Protein AF-A0A3M1HXY4-F1 (afdb_monomer_lite)

Sequence (103 aa):
MSTSLRRIVKERSGQDVSRCQACLDCDVAVPDGEQDIPLGSLVQMVLYNDEEVLTCRTLWSDEVLRQARYACQRGLNIQAIMLALREEACKRGVMELQDERKR

Structure (mmCIF, N/CA/C/O backbone):
data_AF-A0A3M1HXY4-F1
#
_entry.id   AF-A0A3M1HXY4-F1
#
loop_
_atom_site.group_PDB
_atom_site.id
_atom_site.type_symbol
_atom_site.label_atom_id
_atom_site.label_alt_id
_atom_site.label_comp_id
_atom_site.label_asym_id
_atom_site.label_entity_id
_atom_site.label_seq_id
_atom_site.pdbx_PDB_ins_code
_atom_site.Cartn_x
_atom_site.Cartn_y
_atom_site.Cartn_z
_atom_site.occupancy
_atom_site.B_iso_or_equiv
_atom_site.auth_seq_id
_atom_site.auth_comp_id
_atom_site.auth_asym_id
_atom_site.auth_atom_id
_atom_site.pdbx_PDB_model_num
ATOM 1 N N . MET A 1 1 ? -8.944 3.735 21.153 1.00 50.88 1 MET A N 1
ATOM 2 C CA . MET A 1 1 ? -7.976 2.807 20.530 1.00 50.88 1 MET A CA 1
ATOM 3 C C . MET A 1 1 ? -7.974 3.092 19.039 1.00 50.88 1 MET A C 1
ATOM 5 O O . MET A 1 1 ? -9.031 2.964 18.434 1.00 50.88 1 MET A O 1
ATOM 9 N N . SER A 1 2 ? -6.857 3.568 18.480 1.00 73.31 2 SER A N 1
ATOM 10 C CA . SER A 1 2 ? -6.739 3.778 17.028 1.00 73.31 2 SER A CA 1
ATOM 11 C C . SER A 1 2 ? -6.789 2.422 16.315 1.00 73.31 2 SER A C 1
ATOM 13 O O . SER A 1 2 ? -6.265 1.433 16.829 1.00 73.31 2 SER A O 1
ATOM 15 N N . THR A 1 3 ? -7.466 2.349 15.170 1.00 88.81 3 THR A N 1
ATOM 16 C CA . THR A 1 3 ? -7.563 1.103 14.395 1.00 88.81 3 THR A CA 1
ATOM 17 C C . THR A 1 3 ? -6.254 0.884 13.638 1.00 88.81 3 THR A C 1
ATOM 19 O O . THR A 1 3 ? -5.754 1.810 13.004 1.00 88.81 3 THR A O 1
ATOM 22 N N . SER A 1 4 ? -5.697 -0.331 13.684 1.00 96.31 4 SER A N 1
ATOM 23 C CA . SER A 1 4 ? -4.438 -0.627 12.986 1.00 96.31 4 SER A CA 1
ATOM 24 C C . SER A 1 4 ? -4.587 -0.554 11.463 1.00 96.31 4 SER A C 1
ATOM 26 O O . SER A 1 4 ? -5.620 -0.986 10.942 1.00 96.31 4 SER A O 1
ATOM 28 N N . LEU A 1 5 ? -3.531 -0.166 10.748 1.00 97.62 5 LEU A N 1
ATOM 29 C CA . LEU A 1 5 ? -3.488 -0.117 9.285 1.00 97.62 5 LEU A CA 1
ATOM 30 C C . LEU A 1 5 ? -3.841 -1.461 8.642 1.00 97.62 5 LEU A C 1
ATOM 32 O O . LEU A 1 5 ? -4.637 -1.498 7.711 1.00 97.62 5 LEU A O 1
ATOM 36 N N . ARG A 1 6 ? -3.352 -2.585 9.186 1.00 97.31 6 ARG A N 1
ATOM 37 C CA . ARG A 1 6 ? -3.716 -3.934 8.703 1.00 97.31 6 ARG A CA 1
ATOM 38 C C . ARG A 1 6 ? -5.224 -4.163 8.691 1.00 97.31 6 ARG A C 1
ATOM 40 O O . ARG A 1 6 ? -5.773 -4.685 7.724 1.00 97.31 6 ARG A O 1
ATOM 47 N N . ARG A 1 7 ? -5.889 -3.781 9.785 1.00 97.56 7 ARG A N 1
ATOM 48 C CA . ARG A 1 7 ? -7.341 -3.915 9.931 1.00 97.56 7 ARG A CA 1
ATOM 49 C C . ARG A 1 7 ? -8.073 -2.994 8.961 1.00 97.56 7 ARG A C 1
ATOM 51 O O . ARG A 1 7 ? -8.973 -3.464 8.279 1.00 97.56 7 ARG A O 1
ATOM 58 N N . ILE A 1 8 ? -7.641 -1.741 8.854 1.00 97.81 8 ILE A N 1
ATOM 59 C CA . ILE A 1 8 ? -8.209 -0.767 7.915 1.00 97.81 8 ILE A CA 1
ATOM 60 C C . ILE A 1 8 ? -8.113 -1.272 6.474 1.00 97.81 8 ILE A C 1
ATOM 62 O O . ILE A 1 8 ? -9.113 -1.298 5.760 1.00 97.81 8 ILE A O 1
ATOM 66 N N . VAL A 1 9 ? -6.933 -1.736 6.062 1.00 98.31 9 VAL A N 1
ATOM 67 C CA . VAL A 1 9 ? -6.711 -2.296 4.727 1.00 98.31 9 VAL A CA 1
ATOM 68 C C . VAL A 1 9 ? -7.618 -3.500 4.495 1.00 98.31 9 VAL A C 1
ATOM 70 O O . VAL A 1 9 ? -8.296 -3.554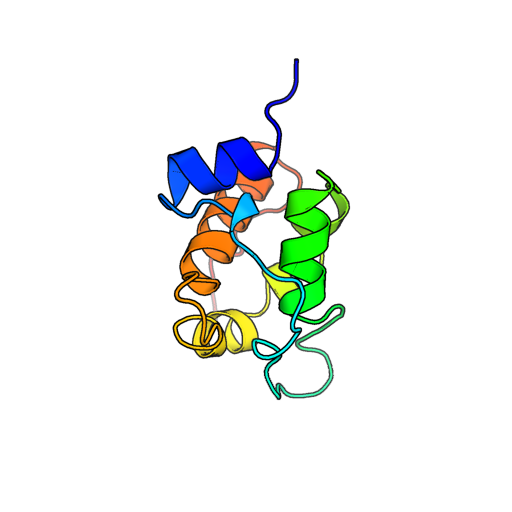 3.470 1.00 98.31 9 VAL A O 1
ATOM 73 N N . LYS A 1 10 ? -7.705 -4.428 5.453 1.00 98.19 10 LYS A N 1
ATOM 74 C CA . LYS A 1 10 ? -8.574 -5.604 5.341 1.00 98.19 10 LYS A CA 1
ATOM 75 C C . LYS A 1 10 ? -10.052 -5.235 5.211 1.00 98.19 10 LYS A C 1
ATOM 77 O O . LYS A 1 10 ? -10.735 -5.806 4.369 1.00 98.19 10 LYS A O 1
ATOM 82 N N . GLU A 1 11 ? -10.538 -4.286 6.005 1.00 97.88 11 GLU A N 1
ATOM 83 C CA . GLU A 1 11 ? -11.941 -3.854 5.988 1.00 97.88 11 GLU A CA 1
ATOM 84 C C . GLU A 1 11 ? -12.312 -3.101 4.704 1.00 97.88 11 GLU A C 1
ATOM 86 O O . GLU A 1 11 ? -13.395 -3.318 4.169 1.00 97.88 11 GLU A O 1
ATOM 91 N N . ARG A 1 12 ? -11.420 -2.247 4.188 1.00 96.94 12 ARG A N 1
ATOM 92 C CA . ARG A 1 12 ? -11.713 -1.379 3.033 1.00 96.94 12 ARG A CA 1
ATOM 93 C C . ARG A 1 12 ? -11.415 -2.021 1.680 1.00 96.94 12 ARG A C 1
ATOM 95 O O . ARG A 1 12 ? -12.126 -1.774 0.715 1.00 96.94 12 ARG A O 1
ATOM 102 N N . SER A 1 13 ? -10.362 -2.833 1.595 1.00 97.38 13 SER A N 1
ATOM 103 C CA . SER A 1 13 ? -9.898 -3.430 0.329 1.00 97.38 13 SER A CA 1
ATOM 104 C C . SER A 1 13 ? -10.152 -4.938 0.222 1.00 97.38 13 SER A C 1
ATOM 106 O O . SER A 1 13 ? -9.912 -5.537 -0.829 1.00 97.38 13 SER A O 1
ATOM 108 N N . GLY A 1 14 ? -10.556 -5.587 1.320 1.00 97.81 14 GLY A N 1
ATOM 109 C CA . GLY A 1 14 ? -10.627 -7.047 1.421 1.00 97.81 14 GLY A CA 1
ATOM 110 C C . GLY A 1 14 ? -9.260 -7.746 1.435 1.00 97.81 14 GLY A C 1
ATOM 111 O O . GLY A 1 14 ? -9.207 -8.972 1.528 1.00 97.81 14 GLY A O 1
ATOM 112 N N . GLN A 1 15 ? -8.149 -7.006 1.338 1.00 97.88 15 GLN A N 1
ATOM 113 C CA . GLN A 1 15 ? -6.803 -7.574 1.296 1.00 97.88 15 GLN A CA 1
ATOM 114 C C . GLN A 1 15 ? -6.281 -7.852 2.707 1.00 97.88 15 GLN A C 1
ATOM 116 O O . GLN A 1 15 ? -6.190 -6.957 3.545 1.00 97.88 15 GLN A O 1
ATOM 121 N N . ASP A 1 16 ? -5.883 -9.097 2.966 1.00 97.62 16 ASP A N 1
ATOM 122 C CA . ASP A 1 16 ? -5.211 -9.461 4.210 1.00 97.62 16 ASP A CA 1
ATOM 123 C C . ASP A 1 16 ? -3.691 -9.392 4.034 1.00 97.62 16 ASP A C 1
ATOM 125 O O . ASP A 1 16 ? -3.060 -10.329 3.539 1.00 97.62 16 ASP A O 1
ATOM 129 N N . VAL A 1 17 ? -3.098 -8.271 4.446 1.00 96.75 17 VAL A N 1
ATOM 130 C CA . VAL A 1 17 ? -1.654 -8.019 4.316 1.00 96.75 17 VAL A CA 1
ATOM 131 C C . VAL A 1 17 ? -0.786 -9.012 5.090 1.00 96.75 17 VAL A C 1
ATOM 133 O O . VAL A 1 17 ? 0.369 -9.193 4.715 1.00 96.75 17 VAL A O 1
ATOM 136 N N . SER A 1 18 ? -1.328 -9.718 6.097 1.00 96.75 18 SER A N 1
ATOM 137 C CA . SER A 1 18 ? -0.608 -10.787 6.823 1.00 96.75 18 SER A CA 1
ATOM 138 C C . SER A 1 18 ? -0.171 -11.944 5.922 1.00 96.75 18 SER A C 1
ATOM 140 O O . SER A 1 18 ? 0.713 -12.712 6.288 1.00 96.75 18 SER A O 1
ATOM 142 N N . ARG A 1 19 ? -0.747 -12.040 4.717 1.00 96.62 19 ARG A N 1
ATOM 143 C CA . ARG A 1 19 ? -0.366 -13.015 3.691 1.00 96.62 19 ARG A CA 1
ATOM 144 C C . ARG A 1 19 ? 0.890 -12.624 2.907 1.00 96.62 19 ARG A C 1
ATOM 146 O O . ARG A 1 19 ? 1.365 -13.431 2.108 1.00 96.62 19 ARG A O 1
ATOM 153 N N . CYS A 1 20 ? 1.405 -11.404 3.070 1.00 97.31 20 CYS A N 1
ATOM 154 C CA . CYS A 1 20 ? 2.629 -10.980 2.400 1.00 97.31 20 CYS A CA 1
ATOM 155 C C . CYS A 1 20 ? 3.819 -11.815 2.891 1.00 97.31 20 CYS A C 1
ATOM 157 O O . CYS A 1 20 ? 4.025 -11.971 4.089 1.00 97.31 20 CYS A O 1
ATOM 159 N N . GLN A 1 21 ? 4.622 -12.321 1.954 1.00 96.44 21 GLN A N 1
ATOM 160 C CA . GLN A 1 21 ? 5.784 -13.170 2.244 1.00 96.44 21 GLN A CA 1
ATOM 161 C C . GLN A 1 21 ? 7.114 -12.402 2.242 1.00 96.44 21 GLN A C 1
ATOM 163 O O . GLN A 1 21 ? 8.167 -13.027 2.220 1.00 96.44 21 GLN A O 1
ATOM 168 N N . ALA A 1 22 ? 7.076 -11.064 2.208 1.00 96.31 22 ALA A N 1
ATOM 169 C CA . ALA A 1 22 ? 8.266 -10.205 2.188 1.00 96.31 22 ALA A CA 1
ATOM 170 C C . ALA A 1 22 ? 9.281 -10.549 1.070 1.00 96.31 22 ALA A C 1
ATOM 172 O O . ALA A 1 22 ? 10.484 -10.403 1.239 1.00 96.31 22 ALA A O 1
ATOM 173 N N . CYS A 1 23 ? 8.792 -11.002 -0.088 1.00 96.75 23 CYS A N 1
ATOM 174 C CA . CYS A 1 23 ? 9.620 -11.380 -1.236 1.00 96.75 23 CYS A CA 1
ATOM 175 C C . CYS A 1 23 ? 10.189 -10.202 -2.032 1.00 96.75 23 CYS A C 1
ATOM 177 O O . CYS A 1 23 ? 11.119 -10.399 -2.798 1.00 96.75 23 CYS A O 1
ATOM 179 N N . LEU A 1 24 ? 9.583 -9.015 -1.913 1.00 95.56 24 LEU A N 1
ATOM 180 C CA . LEU A 1 24 ? 9.906 -7.797 -2.676 1.00 95.56 24 LEU A CA 1
ATOM 181 C C . LEU A 1 24 ? 9.675 -7.868 -4.203 1.00 95.56 24 LEU A C 1
ATOM 183 O O . LEU A 1 24 ? 9.752 -6.850 -4.874 1.00 95.56 24 LEU A O 1
ATOM 187 N N . ASP A 1 25 ? 9.242 -9.011 -4.746 1.00 96.50 25 ASP A N 1
ATOM 188 C CA . ASP A 1 25 ? 8.887 -9.182 -6.176 1.00 96.50 25 ASP A CA 1
ATOM 189 C C . ASP A 1 25 ? 7.806 -8.225 -6.726 1.00 96.50 25 ASP A C 1
ATOM 191 O O . ASP A 1 25 ? 7.517 -8.235 -7.920 1.00 96.50 25 ASP A O 1
ATOM 195 N N . CYS A 1 26 ? 7.141 -7.455 -5.864 1.00 97.19 26 CYS A N 1
ATOM 196 C CA . CYS A 1 26 ? 6.142 -6.471 -6.261 1.00 97.19 26 CYS A CA 1
ATOM 197 C C . CYS A 1 26 ? 6.708 -5.075 -6.527 1.00 97.19 26 CYS A C 1
ATOM 199 O O . CYS A 1 26 ? 5.929 -4.170 -6.815 1.00 97.19 26 CYS A O 1
ATOM 201 N N . ASP A 1 27 ? 8.010 -4.869 -6.372 1.00 95.94 27 ASP A N 1
ATOM 202 C CA . ASP A 1 27 ? 8.610 -3.569 -6.635 1.00 95.94 27 ASP A CA 1
ATOM 203 C C . ASP A 1 27 ? 8.535 -3.229 -8.129 1.00 95.94 27 ASP A C 1
ATOM 205 O O . ASP A 1 27 ? 8.682 -4.085 -9.002 1.00 95.94 27 ASP A O 1
ATOM 209 N N . VAL A 1 28 ? 8.250 -1.960 -8.415 1.00 94.19 28 VAL A N 1
ATOM 210 C CA . VAL A 1 28 ? 8.001 -1.452 -9.767 1.00 94.19 28 VAL A CA 1
ATOM 211 C C . VAL A 1 28 ? 9.074 -0.445 -10.154 1.00 94.19 28 VAL A C 1
ATOM 213 O O . VAL A 1 28 ? 9.576 0.303 -9.317 1.00 94.19 28 VAL A O 1
ATOM 216 N N . ALA A 1 29 ? 9.421 -0.421 -11.438 1.00 93.50 29 ALA A N 1
ATOM 217 C CA . ALA A 1 29 ? 10.299 0.599 -11.988 1.00 93.50 29 ALA A CA 1
ATOM 218 C C . ALA A 1 29 ? 9.453 1.811 -12.395 1.00 93.50 29 ALA A C 1
ATOM 220 O O . ALA A 1 29 ? 8.687 1.758 -13.361 1.00 93.50 29 ALA A O 1
ATOM 221 N N . VAL A 1 30 ? 9.591 2.898 -11.645 1.00 93.38 30 VAL A N 1
ATOM 222 C CA . VAL A 1 30 ? 8.951 4.191 -11.916 1.00 93.38 30 VAL A CA 1
ATOM 223 C C . VAL A 1 30 ? 10.022 5.273 -12.079 1.00 93.38 30 VAL A C 1
ATOM 225 O O . VAL A 1 30 ? 11.142 5.076 -11.602 1.00 93.38 30 VAL A O 1
ATOM 228 N N . PRO A 1 31 ? 9.723 6.393 -12.762 1.00 92.50 31 PRO A N 1
ATOM 229 C CA . PRO A 1 31 ? 10.651 7.514 -12.868 1.00 92.50 31 PRO A CA 1
ATOM 230 C C . PRO A 1 31 ? 11.143 8.023 -11.508 1.00 92.50 31 PRO A C 1
ATOM 232 O O . PRO A 1 31 ? 10.442 7.938 -10.494 1.00 92.50 31 PRO A O 1
ATOM 235 N N . ASP A 1 32 ? 12.338 8.612 -11.509 1.00 88.12 32 ASP A N 1
ATOM 236 C CA . ASP A 1 32 ? 12.903 9.246 -10.321 1.00 88.12 32 ASP A CA 1
ATOM 237 C C . ASP A 1 32 ? 11.948 10.309 -9.768 1.00 88.12 32 ASP A C 1
ATOM 239 O O . ASP A 1 32 ? 11.416 11.146 -10.498 1.00 88.12 32 ASP A O 1
ATOM 243 N N . GLY A 1 33 ? 11.747 10.282 -8.452 1.00 91.25 33 GLY A N 1
ATOM 244 C CA . GLY A 1 33 ? 10.850 11.206 -7.764 1.00 91.25 33 GLY A CA 1
ATOM 245 C C . GLY A 1 33 ? 9.411 10.713 -7.612 1.00 91.25 33 GLY A C 1
ATOM 246 O O . GLY A 1 33 ? 8.701 11.283 -6.796 1.00 91.25 33 GLY A O 1
ATOM 247 N N . GLU A 1 34 ? 8.988 9.629 -8.266 1.00 93.94 34 GLU A N 1
ATOM 248 C CA . GLU A 1 34 ? 7.656 9.038 -8.027 1.00 93.94 34 GLU A CA 1
ATOM 249 C C . GLU A 1 34 ? 7.613 8.190 -6.745 1.00 93.94 34 GLU A C 1
ATOM 251 O O . GLU A 1 34 ? 6.584 8.066 -6.085 1.00 93.94 34 GLU A O 1
ATOM 256 N N . GLN A 1 35 ? 8.758 7.636 -6.349 1.00 95.12 35 GLN A N 1
ATOM 257 C CA . GLN A 1 35 ? 8.869 6.700 -5.236 1.00 95.12 35 GLN A CA 1
ATOM 258 C C . GLN A 1 35 ? 9.898 7.186 -4.210 1.00 95.12 35 GLN A C 1
ATOM 260 O O . GLN A 1 35 ? 10.946 7.734 -4.557 1.00 95.12 35 GLN A O 1
ATOM 265 N N . ASP A 1 36 ? 9.587 7.032 -2.930 1.00 96.50 36 ASP A N 1
ATOM 266 C CA . ASP A 1 36 ? 10.498 7.220 -1.790 1.00 96.50 36 ASP A CA 1
ATOM 267 C C . ASP A 1 36 ? 10.761 5.908 -1.037 1.00 96.50 36 ASP A C 1
ATOM 269 O O . ASP A 1 36 ? 11.841 5.732 -0.477 1.00 96.50 36 ASP A O 1
ATOM 273 N N . ILE A 1 37 ? 9.823 4.959 -1.097 1.00 97.19 37 ILE A N 1
ATOM 274 C CA . ILE A 1 37 ? 9.948 3.603 -0.566 1.00 97.19 37 ILE A CA 1
ATOM 275 C C . ILE A 1 37 ? 9.409 2.580 -1.581 1.00 97.19 37 ILE A C 1
ATOM 277 O O . ILE A 1 37 ? 8.422 2.846 -2.252 1.00 97.19 37 ILE A O 1
ATOM 281 N N . PRO A 1 38 ? 9.997 1.384 -1.715 1.00 97.19 38 PRO A N 1
ATOM 282 C CA . PRO A 1 38 ? 9.435 0.344 -2.580 1.00 97.19 38 PRO A CA 1
ATOM 283 C C . PRO A 1 38 ? 8.063 -0.174 -2.128 1.00 97.19 38 PRO A C 1
ATOM 285 O O . PRO A 1 38 ? 7.724 -0.109 -0.943 1.00 97.19 38 PRO A O 1
ATOM 288 N N . LEU A 1 39 ? 7.277 -0.735 -3.057 1.00 97.75 39 LEU A N 1
ATOM 289 C CA . LEU A 1 39 ? 5.955 -1.308 -2.758 1.00 97.75 39 LEU A CA 1
ATOM 290 C C . LEU A 1 39 ? 6.043 -2.445 -1.733 1.00 97.75 39 LEU A C 1
ATOM 292 O O . LEU A 1 39 ? 5.178 -2.562 -0.862 1.00 97.75 39 LEU A O 1
ATOM 296 N N . GLY A 1 40 ? 7.099 -3.259 -1.795 1.00 97.56 40 GLY A N 1
ATOM 297 C CA . GLY A 1 40 ? 7.376 -4.279 -0.790 1.00 97.56 40 GLY A CA 1
ATOM 298 C C . GLY A 1 40 ? 7.515 -3.675 0.608 1.00 97.56 40 GLY A C 1
ATOM 299 O O . GLY A 1 40 ? 6.865 -4.143 1.547 1.00 97.56 40 GLY A O 1
ATOM 300 N N . SER A 1 41 ? 8.290 -2.594 0.732 1.00 97.94 41 SER A N 1
ATOM 301 C CA . SER A 1 41 ? 8.478 -1.855 1.986 1.00 97.94 41 SER A CA 1
ATOM 302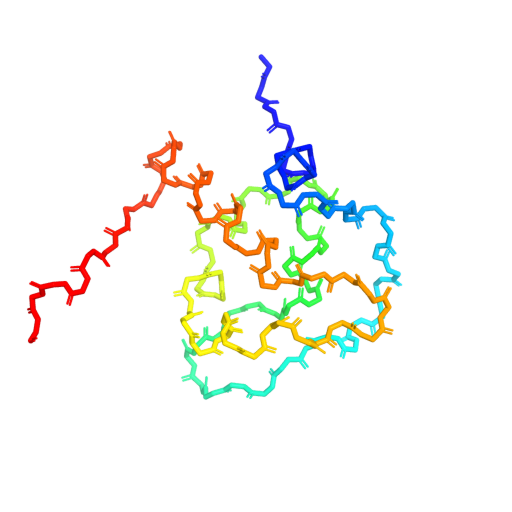 C C . SER A 1 41 ? 7.187 -1.201 2.473 1.00 97.94 41 SER A C 1
ATOM 304 O O . SER A 1 41 ? 6.865 -1.328 3.651 1.00 97.94 41 SER A O 1
ATOM 306 N N . LEU A 1 42 ? 6.397 -0.596 1.578 1.00 98.44 42 LEU A N 1
ATOM 307 C CA . LEU A 1 42 ? 5.075 -0.042 1.897 1.00 98.44 42 LEU A CA 1
ATOM 308 C C . LEU A 1 42 ? 4.183 -1.101 2.563 1.00 98.44 42 LEU A C 1
ATOM 310 O O . LEU A 1 42 ? 3.603 -0.856 3.620 1.00 98.44 42 LEU A O 1
ATOM 314 N N . VAL A 1 43 ? 4.113 -2.314 2.001 1.00 98.31 43 VAL A N 1
ATOM 315 C CA . VAL A 1 43 ? 3.326 -3.411 2.593 1.00 98.31 43 VAL A CA 1
ATOM 316 C C . VAL A 1 43 ? 3.889 -3.854 3.949 1.00 98.31 43 VAL A C 1
ATOM 318 O O . VAL A 1 43 ? 3.112 -4.148 4.860 1.00 98.31 43 VAL A O 1
ATOM 321 N N . GLN A 1 44 ? 5.215 -3.886 4.120 1.00 98.12 44 GLN A N 1
ATOM 322 C CA . GLN A 1 44 ? 5.828 -4.195 5.418 1.00 98.12 44 GLN A CA 1
ATOM 323 C C . GLN A 1 44 ? 5.511 -3.123 6.473 1.00 98.12 44 GLN A C 1
ATOM 325 O O . GLN A 1 44 ? 5.153 -3.468 7.595 1.00 98.12 44 GLN A O 1
ATOM 330 N N . MET A 1 45 ? 5.542 -1.837 6.124 1.00 98.31 45 MET A N 1
ATOM 331 C CA . MET A 1 45 ? 5.164 -0.750 7.039 1.00 98.31 45 MET A CA 1
ATOM 332 C C . MET A 1 45 ? 3.712 -0.890 7.510 1.00 98.31 45 MET A C 1
ATOM 334 O O . MET A 1 45 ? 3.434 -0.848 8.709 1.00 98.31 45 MET A O 1
ATOM 338 N N . VAL A 1 46 ? 2.785 -1.203 6.597 1.00 98.25 46 VAL A N 1
ATOM 339 C CA . VAL A 1 46 ? 1.391 -1.519 6.959 1.00 98.25 46 VAL A CA 1
ATOM 340 C C . VAL A 1 46 ? 1.326 -2.706 7.926 1.00 98.25 46 VAL A C 1
ATOM 342 O O . VAL A 1 46 ? 0.553 -2.677 8.888 1.00 98.25 46 VAL A O 1
ATOM 345 N N . LEU A 1 47 ? 2.130 -3.752 7.698 1.00 97.25 47 LEU A N 1
ATOM 346 C CA . LEU A 1 47 ? 2.197 -4.928 8.568 1.00 97.25 47 LEU A CA 1
ATOM 347 C C . LEU A 1 47 ? 2.668 -4.605 9.988 1.00 97.25 47 LEU A C 1
ATOM 349 O O . LEU A 1 47 ? 2.116 -5.165 10.943 1.00 97.25 47 LEU A O 1
ATOM 353 N N . TYR A 1 48 ? 3.642 -3.706 10.113 1.00 97.44 48 TYR A N 1
ATOM 354 C CA . TYR A 1 48 ? 4.176 -3.223 11.387 1.00 97.44 48 TYR A CA 1
ATOM 355 C C . TYR A 1 48 ? 3.348 -2.096 12.011 1.00 97.44 48 TYR A C 1
ATOM 357 O O . TYR A 1 48 ? 3.660 -1.657 13.114 1.00 97.44 48 TYR A O 1
ATOM 365 N N . ASN A 1 49 ? 2.245 -1.698 11.367 1.00 97.56 49 ASN A N 1
ATOM 366 C CA . ASN A 1 49 ? 1.415 -0.572 11.787 1.00 97.56 49 ASN A CA 1
ATOM 367 C C . ASN A 1 49 ? 2.202 0.746 11.878 1.00 97.56 49 ASN A C 1
ATOM 369 O O . ASN A 1 49 ? 1.966 1.555 12.774 1.00 97.56 49 ASN A O 1
ATOM 373 N N . ASP A 1 50 ? 3.139 0.931 10.957 1.00 97.62 50 ASP A N 1
ATOM 374 C CA . ASP A 1 50 ? 3.909 2.155 10.820 1.00 97.62 50 ASP A CA 1
ATOM 375 C C . ASP A 1 50 ? 3.090 3.187 10.034 1.00 97.62 50 ASP A C 1
ATOM 377 O O . ASP A 1 50 ? 2.786 2.998 8.854 1.00 97.62 50 ASP A O 1
ATOM 381 N N . GLU A 1 51 ? 2.669 4.250 10.721 1.00 96.00 51 GLU A N 1
ATOM 382 C CA . GLU A 1 51 ? 1.782 5.273 10.165 1.00 96.00 51 GLU A CA 1
ATOM 383 C C . GLU A 1 51 ? 2.497 6.265 9.240 1.00 96.00 51 GLU A C 1
ATOM 385 O O . GLU A 1 51 ? 1.811 6.956 8.485 1.00 96.00 51 GLU A O 1
ATOM 390 N N . GLU A 1 52 ? 3.838 6.284 9.202 1.00 96.19 52 GLU A N 1
ATOM 391 C CA . GLU A 1 52 ? 4.600 7.109 8.247 1.00 96.19 52 GLU A CA 1
ATOM 392 C C . GLU A 1 52 ? 4.273 6.746 6.788 1.00 96.19 52 GLU A C 1
ATOM 394 O O . GLU A 1 52 ? 4.363 7.575 5.883 1.00 96.19 52 GLU A O 1
ATOM 399 N N . VAL A 1 53 ? 3.784 5.524 6.549 1.00 97.56 53 VAL A N 1
ATOM 400 C CA . VAL A 1 53 ? 3.329 5.082 5.226 1.00 97.56 53 VAL A CA 1
ATOM 401 C C . VAL A 1 53 ? 2.172 5.922 4.671 1.00 97.56 53 VAL A C 1
ATOM 403 O O . VAL A 1 53 ? 1.988 5.980 3.460 1.00 97.56 53 VAL A O 1
ATOM 406 N N . LEU A 1 54 ? 1.377 6.577 5.527 1.00 97.38 54 LEU A N 1
ATOM 407 C CA . LEU A 1 54 ? 0.215 7.369 5.106 1.00 97.38 54 LEU A CA 1
ATOM 408 C C . LEU A 1 54 ? 0.601 8.680 4.406 1.00 97.38 54 LEU A C 1
ATOM 410 O O . LEU A 1 54 ? -0.229 9.274 3.714 1.00 97.38 54 LEU A O 1
ATOM 414 N N . THR A 1 55 ? 1.843 9.130 4.569 1.00 96.00 55 THR A N 1
ATOM 415 C CA . THR A 1 55 ? 2.352 10.388 4.007 1.00 96.00 55 THR A CA 1
ATOM 416 C C . THR A 1 55 ? 3.487 10.184 3.011 1.00 96.00 55 THR A C 1
ATOM 418 O O . THR A 1 55 ? 3.941 11.158 2.412 1.00 96.00 55 THR A O 1
ATOM 421 N N . CYS A 1 56 ? 3.939 8.944 2.794 1.00 96.62 56 CYS A N 1
ATOM 422 C CA . CYS A 1 56 ? 5.038 8.675 1.873 1.00 96.62 56 CYS A CA 1
ATOM 423 C C . CYS A 1 56 ? 4.647 8.984 0.423 1.00 96.62 56 CYS A C 1
ATOM 425 O O . CYS A 1 56 ? 3.519 8.747 -0.019 1.00 96.62 56 CYS A O 1
ATOM 427 N N . ARG A 1 57 ? 5.602 9.492 -0.353 1.00 96.38 57 ARG A N 1
ATOM 428 C CA . ARG A 1 57 ? 5.395 9.892 -1.751 1.00 96.38 57 ARG A CA 1
ATOM 429 C C . ARG A 1 57 ? 4.912 8.731 -2.614 1.00 96.38 57 ARG A C 1
ATOM 431 O O . ARG A 1 57 ? 4.024 8.906 -3.4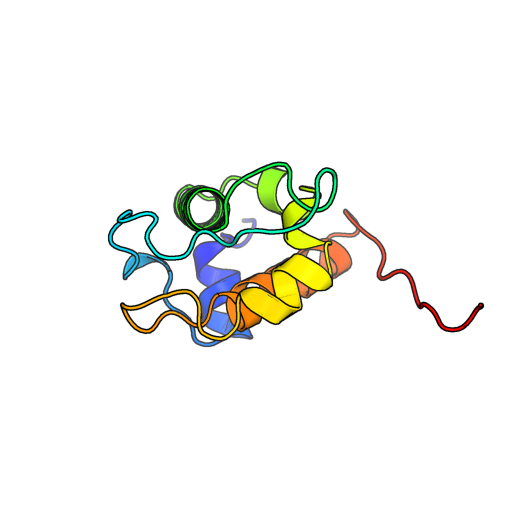41 1.00 96.38 57 ARG A O 1
ATOM 438 N N . THR A 1 58 ? 5.432 7.537 -2.349 1.00 97.44 58 THR A N 1
ATOM 439 C CA . THR A 1 58 ? 5.044 6.289 -3.020 1.00 97.44 58 THR A CA 1
ATOM 440 C C . THR A 1 58 ? 3.544 6.035 -2.942 1.00 97.44 58 THR A C 1
ATOM 442 O O . THR A 1 58 ? 2.931 5.656 -3.939 1.00 97.44 58 THR A O 1
ATOM 445 N N . LEU A 1 59 ? 2.929 6.256 -1.772 1.00 97.75 59 LEU A N 1
ATOM 446 C CA . LEU A 1 59 ? 1.495 6.050 -1.595 1.00 97.75 59 LEU A CA 1
ATOM 447 C C . LEU A 1 59 ? 0.686 6.993 -2.494 1.00 97.75 59 LEU A C 1
ATOM 449 O O . LEU A 1 59 ? -0.363 6.595 -3.005 1.00 97.75 59 LEU A O 1
ATOM 453 N N . TRP A 1 60 ? 1.180 8.212 -2.708 1.00 96.81 60 TRP A N 1
ATOM 454 C CA . TRP A 1 60 ? 0.494 9.303 -3.406 1.00 96.81 60 TRP A CA 1
ATOM 455 C C . TRP A 1 60 ? 0.867 9.456 -4.886 1.00 96.81 60 TRP A C 1
ATOM 457 O O . TRP A 1 60 ? 0.198 10.207 -5.586 1.00 96.81 60 TRP A O 1
ATOM 467 N N . SER A 1 61 ? 1.839 8.698 -5.396 1.00 96.69 61 SER A N 1
ATOM 468 C CA . SER A 1 61 ? 2.149 8.658 -6.830 1.00 96.69 61 SER A CA 1
ATOM 469 C C . SER A 1 61 ? 1.091 7.882 -7.616 1.00 96.69 61 SER A C 1
ATOM 471 O O . SER A 1 61 ? 0.803 6.712 -7.336 1.00 96.69 61 SER A O 1
ATOM 473 N N . ASP A 1 62 ? 0.512 8.524 -8.629 1.00 95.75 62 ASP A N 1
ATOM 474 C CA . ASP A 1 62 ? -0.439 7.880 -9.537 1.00 95.75 62 ASP A CA 1
ATOM 475 C C . ASP A 1 62 ? 0.241 6.913 -10.506 1.00 95.75 62 ASP A C 1
ATOM 477 O O . ASP A 1 62 ? -0.348 5.895 -10.879 1.00 95.75 62 ASP A O 1
ATOM 481 N N . GLU A 1 63 ? 1.504 7.163 -10.851 1.00 96.00 63 GLU A N 1
ATOM 482 C CA . GLU A 1 63 ? 2.285 6.243 -11.670 1.00 96.00 63 GLU A CA 1
ATOM 483 C C . GLU A 1 63 ? 2.586 4.946 -10.905 1.00 96.00 63 GLU A C 1
ATOM 485 O O . GLU A 1 63 ? 2.352 3.851 -11.428 1.00 96.00 63 GLU A O 1
ATOM 490 N N . VAL A 1 64 ? 2.980 5.040 -9.629 1.00 97.56 64 VAL A N 1
ATOM 491 C CA . VAL A 1 64 ? 3.118 3.862 -8.754 1.00 97.56 64 VAL A CA 1
ATOM 492 C C . VAL A 1 64 ? 1.775 3.139 -8.613 1.00 97.56 64 VAL A C 1
ATOM 494 O O . VAL A 1 64 ? 1.703 1.919 -8.792 1.00 97.56 64 VAL A O 1
ATOM 497 N N . LEU A 1 65 ? 0.688 3.873 -8.345 1.00 97.88 65 LEU A N 1
ATOM 498 C CA . LEU A 1 65 ? -0.652 3.298 -8.187 1.00 97.88 65 LEU A CA 1
ATOM 499 C C . LEU A 1 65 ? -1.104 2.526 -9.436 1.00 97.88 65 LEU A C 1
ATOM 501 O O . LEU A 1 65 ? -1.725 1.461 -9.325 1.00 97.88 65 LEU A O 1
ATOM 505 N N . ARG A 1 66 ? -0.801 3.050 -10.628 1.00 96.12 66 ARG A N 1
ATOM 506 C CA . ARG A 1 66 ? -1.114 2.423 -11.917 1.00 96.12 66 ARG A CA 1
ATOM 507 C C . ARG A 1 66 ? -0.369 1.101 -12.091 1.00 96.12 66 ARG A C 1
ATOM 509 O O . ARG A 1 66 ? -0.971 0.127 -12.547 1.00 96.12 66 ARG A O 1
ATOM 516 N N . GLN A 1 67 ? 0.906 1.042 -11.707 1.00 96.62 67 GLN A N 1
ATOM 517 C CA . GLN A 1 67 ? 1.718 -0.173 -11.821 1.00 96.62 67 GLN A CA 1
ATOM 518 C C . GLN A 1 67 ? 1.410 -1.217 -10.726 1.00 96.62 67 GLN A C 1
ATOM 520 O O . GLN A 1 67 ? 1.514 -2.421 -10.965 1.00 96.62 67 GLN A O 1
ATOM 525 N N . ALA A 1 68 ? 0.934 -0.791 -9.553 1.00 97.38 68 ALA A N 1
ATOM 526 C CA . ALA A 1 68 ? 0.702 -1.660 -8.396 1.00 97.38 68 ALA A CA 1
ATOM 527 C C . ALA A 1 68 ? -0.401 -2.729 -8.577 1.00 97.38 68 ALA A C 1
ATOM 529 O O . ALA A 1 68 ? -0.443 -3.702 -7.818 1.00 97.38 68 ALA A O 1
ATOM 530 N N . ARG A 1 69 ? -1.308 -2.587 -9.558 1.00 93.19 69 ARG A N 1
ATOM 531 C CA . ARG A 1 69 ? -2.502 -3.451 -9.709 1.00 93.19 69 ARG A CA 1
ATOM 532 C C . ARG A 1 69 ? -2.179 -4.940 -9.856 1.00 93.19 69 ARG A C 1
ATOM 534 O O . ARG A 1 69 ? -2.909 -5.772 -9.323 1.00 93.19 69 ARG A O 1
ATOM 541 N N . TYR A 1 70 ? -1.104 -5.266 -10.569 1.00 93.31 70 TYR A N 1
ATOM 542 C 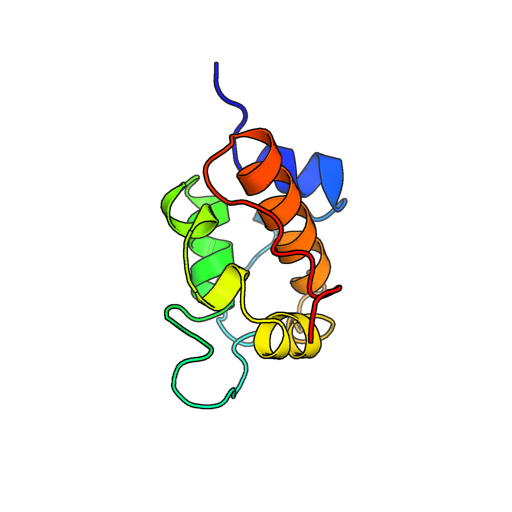CA . TYR A 1 70 ? -0.703 -6.646 -10.874 1.00 93.31 70 TYR A CA 1
ATOM 543 C C . TYR A 1 70 ? 0.727 -6.965 -10.424 1.00 93.31 70 TYR A C 1
ATOM 545 O O . TYR A 1 70 ? 1.292 -7.976 -10.831 1.00 93.31 70 TYR A O 1
ATOM 553 N N . ALA A 1 71 ? 1.318 -6.112 -9.583 1.00 96.75 71 ALA A N 1
ATOM 554 C CA . ALA A 1 71 ? 2.716 -6.243 -9.196 1.00 96.75 71 ALA A CA 1
ATOM 555 C C . ALA A 1 71 ? 2.969 -7.476 -8.306 1.00 96.75 71 ALA A C 1
ATOM 557 O O . ALA A 1 71 ? 3.974 -8.168 -8.454 1.00 96.75 71 ALA A O 1
ATOM 558 N N . CYS A 1 72 ? 2.047 -7.812 -7.397 1.00 97.81 72 CYS A N 1
ATOM 559 C CA . CYS A 1 72 ? 2.242 -8.951 -6.503 1.00 97.81 72 CYS A CA 1
ATOM 560 C C . CYS A 1 72 ? 1.949 -10.296 -7.185 1.00 97.81 72 CYS A C 1
ATOM 562 O O . CYS A 1 72 ? 0.794 -10.675 -7.380 1.00 97.81 72 CYS A O 1
ATOM 564 N N . GLN A 1 73 ? 2.994 -11.100 -7.380 1.00 95.81 73 GLN A N 1
ATOM 565 C CA . GLN A 1 73 ? 2.888 -12.466 -7.916 1.00 95.81 73 GLN A CA 1
ATOM 566 C C . GLN A 1 73 ? 2.224 -13.476 -6.956 1.00 95.81 73 GLN A C 1
ATOM 568 O O . GLN A 1 73 ? 1.968 -14.618 -7.323 1.00 95.81 73 GLN A O 1
ATOM 573 N N . ARG A 1 74 ? 1.935 -13.073 -5.710 1.00 96.00 74 ARG A N 1
ATOM 574 C CA . ARG A 1 74 ? 1.324 -13.917 -4.660 1.00 96.00 74 ARG A CA 1
ATOM 575 C C . ARG A 1 74 ? -0.150 -13.589 -4.402 1.00 96.00 74 ARG A C 1
ATOM 577 O O . ARG A 1 74 ? -0.754 -14.141 -3.483 1.00 96.00 74 ARG A O 1
ATOM 584 N N . GLY A 1 75 ? -0.731 -12.703 -5.214 1.00 95.25 75 GLY A N 1
ATOM 585 C CA . GLY A 1 75 ? -2.170 -12.440 -5.227 1.00 95.25 75 GLY A CA 1
ATOM 586 C C . GLY A 1 75 ? -2.659 -11.342 -4.282 1.00 95.25 75 GLY A C 1
ATOM 587 O O . GLY A 1 75 ? -3.866 -11.238 -4.083 1.00 95.25 75 GLY A O 1
ATOM 588 N N . LEU A 1 76 ? -1.769 -10.519 -3.711 1.00 97.75 76 LEU A N 1
ATOM 589 C CA . LEU A 1 76 ? -2.192 -9.274 -3.059 1.00 97.75 76 LEU A CA 1
ATOM 590 C C . LEU A 1 76 ? -2.462 -8.197 -4.111 1.00 97.75 76 LEU A C 1
ATOM 592 O O . LEU A 1 76 ? -1.611 -7.902 -4.947 1.00 97.75 76 LEU A O 1
ATOM 596 N N . ASN A 1 77 ? -3.620 -7.552 -4.034 1.00 98.00 77 ASN A N 1
ATOM 597 C CA . ASN A 1 77 ? -3.902 -6.372 -4.842 1.00 98.00 77 ASN A CA 1
ATOM 598 C C . ASN A 1 77 ? -3.322 -5.124 -4.156 1.00 98.00 77 ASN A C 1
ATOM 600 O O . ASN A 1 77 ? -3.988 -4.495 -3.333 1.00 98.00 77 ASN A O 1
ATOM 604 N N . ILE A 1 78 ? -2.075 -4.776 -4.487 1.00 98.25 78 ILE A N 1
ATOM 605 C CA . ILE A 1 78 ? -1.362 -3.646 -3.864 1.00 98.25 78 ILE A CA 1
ATOM 606 C C . ILE A 1 78 ? -2.022 -2.312 -4.209 1.00 98.25 78 ILE A C 1
ATOM 608 O O . ILE A 1 78 ? -2.139 -1.456 -3.339 1.00 98.25 78 ILE A O 1
ATOM 612 N N . GLN A 1 79 ? -2.558 -2.159 -5.421 1.00 98.50 79 GLN A N 1
ATOM 613 C CA . GLN A 1 79 ? -3.337 -0.972 -5.779 1.00 98.50 79 GLN A CA 1
ATOM 614 C C . GLN A 1 79 ? -4.542 -0.774 -4.843 1.00 98.50 79 GLN A C 1
ATOM 616 O O . GLN A 1 79 ? -4.767 0.330 -4.354 1.00 98.50 79 GLN A O 1
ATOM 621 N N . ALA A 1 80 ? -5.299 -1.833 -4.542 1.00 98.50 80 ALA A N 1
ATOM 622 C CA . ALA A 1 80 ? -6.431 -1.741 -3.617 1.00 98.50 80 ALA A CA 1
ATOM 623 C C . ALA A 1 80 ? -5.989 -1.417 -2.178 1.00 98.50 80 ALA A C 1
ATOM 625 O O . ALA A 1 80 ? -6.683 -0.684 -1.474 1.00 98.50 80 ALA A O 1
ATOM 626 N N . ILE A 1 81 ? -4.820 -1.917 -1.756 1.00 98.50 81 ILE A N 1
ATOM 627 C CA . ILE A 1 81 ? -4.201 -1.557 -0.471 1.00 98.50 81 ILE A CA 1
ATOM 628 C C . ILE A 1 81 ? -3.876 -0.058 -0.445 1.00 98.50 81 ILE A C 1
ATOM 630 O O . ILE A 1 81 ? -4.262 0.628 0.498 1.00 98.50 81 ILE A O 1
ATOM 634 N N . MET A 1 82 ? -3.221 0.463 -1.486 1.00 98.50 82 MET A N 1
ATOM 635 C CA . MET A 1 82 ? -2.873 1.884 -1.593 1.00 98.50 82 MET A CA 1
ATOM 636 C C . MET A 1 82 ? -4.115 2.780 -1.546 1.00 98.50 82 MET A C 1
ATOM 638 O O . MET A 1 82 ? -4.143 3.746 -0.790 1.00 98.50 82 MET A O 1
ATOM 642 N N . LEU A 1 83 ? -5.176 2.442 -2.284 1.00 98.50 83 LEU A N 1
ATOM 643 C CA . LEU A 1 83 ? -6.429 3.208 -2.261 1.00 98.50 83 LEU A CA 1
ATOM 644 C C . LEU A 1 83 ? -7.061 3.249 -0.862 1.00 98.50 83 LEU A C 1
ATOM 646 O O . LEU A 1 83 ? -7.476 4.314 -0.408 1.00 98.50 83 LEU A O 1
ATOM 650 N N . ALA A 1 84 ? -7.081 2.117 -0.152 1.00 98.31 84 ALA A N 1
ATOM 651 C CA . ALA A 1 84 ? -7.583 2.057 1.220 1.00 98.31 84 ALA A CA 1
ATOM 652 C C . ALA A 1 84 ? -6.763 2.926 2.191 1.00 98.31 84 ALA A C 1
ATOM 654 O O . ALA A 1 84 ? -7.329 3.534 3.100 1.00 98.31 84 ALA A O 1
ATOM 655 N N . LEU A 1 85 ? -5.442 2.995 2.003 1.00 98.19 85 LEU A N 1
ATOM 656 C CA . LEU A 1 85 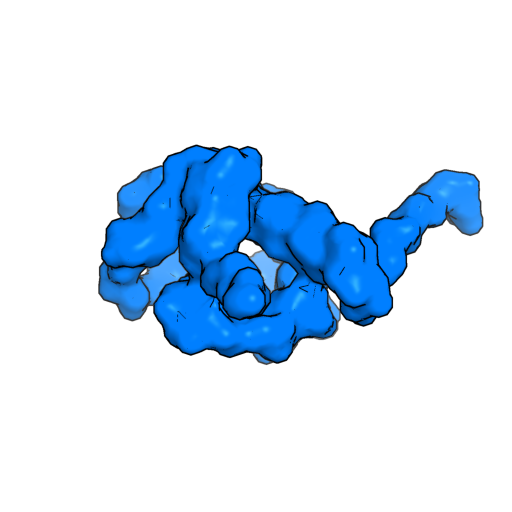? -4.556 3.838 2.809 1.00 98.19 85 LEU A CA 1
ATOM 657 C C . LEU A 1 85 ? -4.727 5.327 2.491 1.00 98.19 85 LEU A C 1
ATOM 659 O O . LEU A 1 85 ? -4.775 6.121 3.426 1.00 98.19 85 LEU A O 1
ATOM 663 N N . ARG A 1 86 ? -4.879 5.712 1.214 1.00 97.88 86 ARG A N 1
ATOM 664 C CA . ARG A 1 86 ? -5.185 7.103 0.828 1.00 97.88 86 ARG A CA 1
ATOM 665 C C . ARG A 1 86 ? -6.494 7.572 1.464 1.00 97.88 86 ARG A C 1
ATOM 667 O O . ARG A 1 86 ? -6.536 8.635 2.076 1.00 97.88 86 ARG A O 1
ATOM 674 N N . GLU A 1 87 ? -7.545 6.753 1.381 1.00 96.75 87 GLU A N 1
ATOM 675 C CA . GLU A 1 87 ? -8.836 7.062 2.008 1.00 96.75 87 GLU A CA 1
ATOM 676 C C . GLU A 1 87 ? -8.694 7.239 3.528 1.00 96.75 87 GLU A C 1
ATOM 678 O O . GLU A 1 87 ? -9.270 8.153 4.122 1.00 96.75 87 GLU A O 1
ATOM 683 N N . GLU A 1 88 ? -7.898 6.38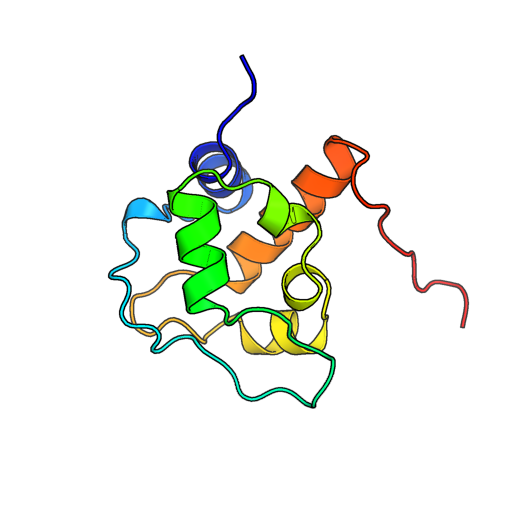3 4.170 1.00 96.44 88 GLU A N 1
ATOM 684 C CA . GLU A 1 88 ? -7.640 6.486 5.600 1.00 96.44 88 GLU A CA 1
ATOM 685 C C . GLU A 1 88 ? -6.833 7.735 5.973 1.00 96.44 88 GLU A C 1
ATOM 687 O O . GLU A 1 88 ? -7.184 8.412 6.940 1.00 96.44 88 GLU A O 1
ATOM 692 N N . ALA A 1 89 ? -5.791 8.070 5.214 1.00 96.50 89 ALA A N 1
ATOM 693 C CA . ALA A 1 89 ? -4.992 9.271 5.429 1.00 96.50 89 ALA A CA 1
ATOM 694 C C . ALA A 1 89 ? -5.857 10.540 5.351 1.00 96.50 89 ALA A C 1
ATOM 696 O O . ALA A 1 89 ? -5.749 11.414 6.216 1.00 96.50 89 ALA A O 1
ATOM 697 N N . CYS A 1 90 ? -6.782 10.598 4.387 1.00 95.06 90 CYS A N 1
ATOM 698 C CA . CYS A 1 90 ? -7.750 11.687 4.273 1.00 95.06 90 CYS A CA 1
ATOM 699 C C . CYS A 1 90 ? -8.749 11.714 5.423 1.00 95.06 90 CYS A C 1
ATOM 701 O O . CYS A 1 90 ? -8.997 12.769 6.000 1.00 95.06 90 CYS A O 1
ATOM 703 N N . LYS A 1 91 ? -9.280 10.556 5.824 1.00 94.44 91 LYS A N 1
ATOM 704 C CA . LYS A 1 91 ? -10.186 10.465 6.977 1.00 94.44 91 LYS A CA 1
ATOM 705 C C . LYS A 1 91 ? -9.528 10.943 8.276 1.00 94.44 91 LYS A C 1
ATOM 707 O O . LYS A 1 91 ? -10.208 11.501 9.133 1.00 94.44 91 LYS A O 1
ATOM 712 N N . ARG A 1 92 ? -8.222 10.713 8.430 1.00 93.62 92 ARG A N 1
ATOM 713 C CA . ARG A 1 92 ? -7.431 11.178 9.578 1.00 93.62 92 ARG A CA 1
ATOM 714 C C . ARG A 1 92 ? -6.990 12.641 9.465 1.00 93.62 92 ARG A C 1
ATOM 716 O O . ARG A 1 92 ? -6.435 13.158 10.428 1.00 93.62 92 ARG A O 1
ATOM 723 N N . GLY A 1 93 ? -7.220 13.295 8.325 1.00 92.94 93 GLY A N 1
ATOM 724 C CA . GLY A 1 93 ? -6.786 14.671 8.074 1.00 92.94 93 GLY A CA 1
ATOM 725 C C . GLY A 1 93 ? -5.267 14.830 7.964 1.00 92.94 93 GLY A C 1
ATOM 726 O O . GLY A 1 93 ? -4.760 15.923 8.184 1.00 92.94 93 GLY A O 1
ATOM 727 N N . VAL A 1 94 ? -4.536 13.748 7.667 1.00 90.62 94 VAL A N 1
ATOM 728 C CA . VAL A 1 94 ? -3.067 13.782 7.519 1.00 90.62 94 VAL A CA 1
ATOM 729 C C . VAL A 1 94 ? -2.675 14.208 6.101 1.00 90.62 94 VAL A C 1
ATOM 731 O O . VAL A 1 94 ? -1.611 14.780 5.896 1.00 90.62 94 VAL A O 1
ATOM 734 N N . MET A 1 95 ? -3.550 13.952 5.127 1.00 87.44 95 MET A N 1
ATOM 735 C CA . MET A 1 95 ? -3.387 14.320 3.721 1.00 87.44 95 MET A CA 1
ATOM 736 C C . MET A 1 95 ? -4.732 14.761 3.142 1.00 87.44 95 MET A C 1
ATOM 738 O O . MET A 1 95 ? -5.775 14.230 3.521 1.00 87.44 95 MET A O 1
ATOM 742 N N . GLU A 1 96 ? -4.721 15.683 2.186 1.00 77.88 96 GLU A N 1
ATOM 743 C CA . GLU A 1 96 ? -5.912 16.078 1.427 1.00 77.88 96 GLU A CA 1
ATOM 744 C C . GLU A 1 96 ? -5.882 15.428 0.038 1.00 77.88 96 GLU A C 1
ATOM 746 O O . GLU A 1 96 ? -4.831 15.384 -0.604 1.00 77.88 96 GLU A O 1
ATOM 751 N N . LEU A 1 97 ? -7.031 14.931 -0.443 1.00 65.06 97 LEU A N 1
ATOM 752 C CA . LEU A 1 97 ? -7.172 14.555 -1.851 1.00 65.06 97 LEU A CA 1
ATOM 753 C C . LEU A 1 97 ? -6.996 15.829 -2.676 1.00 65.06 97 LEU A C 1
ATOM 755 O O . LEU A 1 97 ? -7.857 16.709 -2.656 1.00 65.06 97 LEU A O 1
ATOM 759 N N . GLN A 1 98 ? -5.878 15.942 -3.384 1.00 56.97 98 GLN A N 1
ATOM 760 C CA . GLN A 1 98 ? -5.717 16.998 -4.370 1.00 56.97 98 GLN A CA 1
ATOM 761 C C . GLN A 1 98 ? -6.657 16.679 -5.538 1.00 56.97 98 GLN A C 1
ATOM 763 O O . GLN A 1 98 ? -6.363 15.837 -6.379 1.00 56.97 98 GLN A O 1
ATOM 768 N N . ASP A 1 99 ? -7.829 17.314 -5.552 1.00 43.56 99 ASP A N 1
ATOM 769 C CA . ASP A 1 99 ? -8.730 17.316 -6.703 1.00 43.56 99 ASP A CA 1
ATOM 770 C C . ASP A 1 99 ? -7.991 17.964 -7.888 1.00 43.56 99 ASP A C 1
ATOM 772 O O . ASP A 1 99 ? -7.922 19.190 -8.004 1.00 43.56 99 ASP A O 1
ATOM 776 N N . GLU A 1 100 ? -7.486 17.160 -8.824 1.00 45.16 100 GLU A N 1
ATOM 777 C CA . GLU A 1 100 ? -6.909 17.615 -10.101 1.00 45.16 100 GLU A CA 1
ATOM 778 C C . GLU A 1 100 ? -7.957 18.221 -11.067 1.00 45.16 100 GLU A C 1
ATOM 780 O O . GLU A 1 100 ? -7.763 18.296 -12.277 1.00 45.16 100 GLU A O 1
ATOM 785 N N . ARG A 1 101 ? -9.078 18.748 -10.561 1.00 43.03 101 ARG A N 1
ATOM 786 C CA . ARG A 1 101 ? -10.084 19.500 -11.336 1.00 43.03 101 ARG A CA 1
ATOM 787 C C . ARG A 1 101 ? -9.706 20.975 -11.545 1.00 43.03 101 ARG A C 1
ATOM 789 O O . ARG A 1 101 ? -10.589 21.833 -11.603 1.00 43.03 101 ARG A O 1
ATOM 796 N N . LYS A 1 102 ? -8.410 21.296 -11.639 1.00 37.75 102 LYS A N 1
ATOM 797 C CA . LYS A 1 102 ? -7.919 22.674 -11.845 1.00 37.75 102 LYS A CA 1
ATOM 798 C C . LYS A 1 102 ? -6.630 22.797 -12.675 1.00 37.75 102 LYS A C 1
ATOM 800 O O . LYS A 1 102 ? -5.834 23.704 -12.426 1.00 37.75 102 LYS A O 1
ATOM 805 N N . ARG A 1 103 ? -6.440 21.956 -13.693 1.00 41.06 103 ARG A N 1
ATOM 806 C CA . ARG A 1 103 ? -5.461 22.240 -14.753 1.00 41.06 103 ARG A CA 1
ATOM 807 C C . ARG A 1 103 ? -6.077 22.177 -16.138 1.00 41.06 103 ARG A C 1
ATOM 809 O O . ARG A 1 103 ? -6.889 21.258 -16.368 1.00 41.06 103 ARG A O 1
#

Secondary structure (DSSP, 8-state):
-PPPHHHHHHHHH---GGG-----TT-----TTS-SS-HHHHHHHHHHT-GGGGT-HHHH-HHHHHHGGG--TTS--HHHHHHHHHHHHHHTTSS-----TT-

pLDDT: mean 92.2, std 13.55, range [37.75, 98.5]

Radius of gyration: 12.97 Å; chains: 1; bounding box: 25×37×35 Å

Foldseek 3Di:
DDDFLQVLLCVQLVFRLVLDPLPLQLFDDDDPPQFPDTLSVLSVCSVVSPLVSLVGSCLVRPRNLVSQQPRDPSDGRSNSSSVSSPVVCVVVVVDDPPPPPPD